Protein AF-A0A060CQN3-F1 (afdb_monomer)

InterPro domains:
  IPR001938 Thaumatin family [PF00314] (12-88)
  IPR001938 Thaumatin family [PIRSF002703] (12-90)
  IPR001938 Thaumatin family [PR00347] (24-35)
  IPR001938 Thaumatin family [PR00347] (73-89)
  IPR001938 Thaumatin family [PS51367] (18-89)
  IPR001938 Thaumatin family [PTHR31048] (12-89)
  IPR001938 Thaumatin family [SM00205] (4-97)
  IPR037176 Osmotin/thaumatin-like superfamily [G3DSA:2.60.110.10] (6-94)
  IPR037176 Osmotin/thaumatin-like superfamily [SSF49870] (13-85)

Sequence (97 aa):
YVFGSQTVILYQRSLDAADNWAGRFWSRTWCYEDQNNHCYTGDCGNKVECGGAGGTPPTTLIEITLKGADGLDFYDVSLVDGFNSMASVRFLKVFLN

Foldseek 3Di:
DPPDPPPPDPDDDDDDDPQFDWDKDWDFADFDVPQLRDTPWQDLDSHPDNPPGGGQPPTFIWTWGQLPVVRDIDIDTDRPRHDDDDDDDDDDPDPDD

Solvent-accessible surface area (backbone atoms only — not comparable to full-atom values): 6244 Å² total; per-residue (Å²): 140,80,84,75,80,77,74,82,76,89,79,85,84,86,84,91,75,63,80,68,39,68,53,73,48,67,65,67,43,76,66,35,72,93,58,56,38,30,30,79,30,21,32,35,75,49,39,91,73,41,88,87,48,64,58,40,70,40,24,29,33,39,40,41,30,32,48,42,77,96,62,37,72,46,72,50,80,42,56,89,47,31,72,71,63,93,83,84,87,78,86,77,84,74,79,80,127

Structure (mmCIF, N/CA/C/O backbone):
data_AF-A0A060CQN3-F1
#
_entry.id   AF-A0A060CQN3-F1
#
loop_
_atom_site.group_PDB
_atom_site.id
_atom_site.type_symbol
_atom_site.label_atom_id
_atom_site.label_alt_id
_atom_site.label_comp_id
_atom_site.label_asym_id
_atom_site.label_entity_id
_atom_site.label_seq_id
_atom_site.pdbx_PDB_ins_code
_atom_site.Cartn_x
_atom_site.Cartn_y
_atom_site.Cartn_z
_atom_site.occupancy
_atom_site.B_iso_or_equiv
_atom_site.auth_seq_id
_atom_site.auth_comp_id
_atom_site.auth_asym_id
_atom_site.auth_atom_id
_atom_site.pdbx_PDB_model_num
ATOM 1 N N . TYR A 1 1 ? 34.233 9.787 -9.378 1.00 37.69 1 TYR A N 1
ATOM 2 C CA . TYR A 1 1 ? 33.835 10.463 -8.131 1.00 37.69 1 TYR A CA 1
ATOM 3 C C . TYR A 1 1 ? 32.706 11.435 -8.412 1.00 37.69 1 TYR A C 1
ATOM 5 O O . TYR A 1 1 ? 32.977 12.546 -8.832 1.00 37.69 1 TYR A O 1
ATOM 13 N N . VAL A 1 2 ? 31.468 10.994 -8.190 1.00 31.80 2 VAL A N 1
ATOM 14 C CA . VAL A 1 2 ? 30.356 11.804 -7.671 1.00 31.8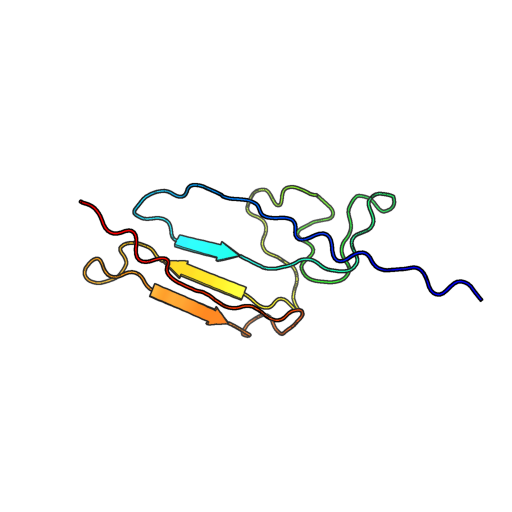0 2 VAL A CA 1
ATOM 15 C C . VAL A 1 2 ? 29.518 10.803 -6.875 1.00 31.80 2 VAL A C 1
ATOM 17 O O . VAL A 1 2 ? 28.757 10.037 -7.455 1.00 31.80 2 VAL A O 1
ATOM 20 N N . PHE A 1 3 ? 29.733 10.714 -5.562 1.00 43.91 3 PHE A N 1
ATOM 21 C CA . PHE A 1 3 ? 28.753 10.064 -4.694 1.00 43.91 3 PHE A CA 1
ATOM 22 C C . PHE A 1 3 ? 27.643 11.091 -4.509 1.00 43.91 3 PHE A C 1
ATOM 24 O O . PHE A 1 3 ? 27.788 12.040 -3.741 1.00 43.91 3 PHE A O 1
ATOM 31 N N . GLY A 1 4 ? 26.595 10.967 -5.324 1.00 44.28 4 GLY A N 1
ATOM 32 C CA . GLY A 1 4 ? 25.407 11.797 -5.214 1.00 44.28 4 GLY A CA 1
ATOM 33 C C . GLY A 1 4 ? 24.851 11.667 -3.804 1.00 44.28 4 GLY A C 1
ATOM 34 O O . GLY A 1 4 ? 24.458 10.584 -3.380 1.00 44.28 4 GLY A O 1
ATOM 35 N N . SER A 1 5 ? 24.865 12.777 -3.078 1.00 47.22 5 SER A N 1
ATOM 36 C CA . SER A 1 5 ? 24.122 12.970 -1.842 1.00 47.22 5 SER A CA 1
ATOM 37 C C . SER A 1 5 ? 22.650 12.648 -2.123 1.00 47.22 5 SER A C 1
ATOM 39 O O . SER A 1 5 ? 21.926 13.488 -2.657 1.00 47.22 5 SER A O 1
ATOM 41 N N . GLN A 1 6 ? 22.197 11.438 -1.788 1.00 50.72 6 GLN A N 1
ATOM 42 C CA . GLN A 1 6 ? 20.773 11.183 -1.602 1.00 50.72 6 GLN A CA 1
ATOM 43 C C . GLN A 1 6 ? 20.361 11.953 -0.352 1.00 50.72 6 GLN A C 1
ATOM 45 O O . GLN A 1 6 ? 20.471 11.473 0.774 1.00 50.72 6 GLN A O 1
ATOM 50 N N . THR A 1 7 ? 19.936 13.195 -0.546 1.00 46.72 7 THR A N 1
ATOM 51 C CA . THR A 1 7 ? 19.185 13.918 0.467 1.00 46.72 7 THR A CA 1
ATOM 52 C C . THR A 1 7 ? 17.912 13.113 0.709 1.00 46.72 7 THR A C 1
ATOM 54 O O . THR A 1 7 ? 17.062 13.019 -0.173 1.00 46.72 7 THR A O 1
ATOM 57 N N . VAL A 1 8 ? 17.798 12.480 1.877 1.00 54.66 8 VAL A N 1
ATOM 58 C CA . VAL A 1 8 ? 16.550 11.854 2.324 1.00 54.66 8 VAL A CA 1
ATOM 59 C C . VAL A 1 8 ? 15.554 12.986 2.548 1.00 54.66 8 VAL A C 1
ATOM 61 O O . VAL A 1 8 ? 15.534 13.616 3.603 1.00 54.66 8 VAL A O 1
ATOM 64 N N . ILE A 1 9 ? 14.766 13.309 1.527 1.00 60.62 9 ILE A N 1
ATOM 65 C CA . ILE A 1 9 ? 13.651 14.236 1.675 1.00 60.62 9 ILE A CA 1
ATOM 66 C C . ILE A 1 9 ? 12.553 13.453 2.394 1.00 60.62 9 ILE A C 1
ATOM 68 O O . ILE A 1 9 ? 11.930 12.565 1.814 1.00 60.62 9 ILE A O 1
ATOM 72 N N . LEU A 1 10 ? 12.338 13.751 3.676 1.00 70.19 10 LEU A N 1
ATOM 73 C CA . LEU A 1 10 ? 11.179 13.257 4.414 1.00 70.19 10 LEU A CA 1
ATOM 74 C C . LEU A 1 10 ? 9.938 13.953 3.855 1.00 70.19 10 LEU A C 1
ATOM 76 O O . LEU A 1 10 ? 9.619 15.084 4.216 1.00 70.19 10 LEU A O 1
ATOM 80 N N . TYR A 1 11 ? 9.266 13.286 2.928 1.00 78.81 11 TYR A N 1
ATOM 81 C CA . TYR A 1 11 ? 7.999 13.736 2.383 1.00 78.81 11 TYR A CA 1
ATOM 82 C C . TYR A 1 11 ? 6.859 13.034 3.113 1.00 78.81 11 TYR A C 1
ATOM 84 O O . TYR A 1 11 ? 6.828 11.806 3.173 1.00 78.81 11 TYR A O 1
ATOM 92 N N . GLN A 1 12 ? 5.929 13.808 3.671 1.00 86.75 12 GLN A N 1
ATOM 93 C CA . GLN A 1 12 ? 4.716 13.277 4.288 1.00 86.75 12 GLN A CA 1
ATOM 94 C C . GLN A 1 12 ? 3.489 13.702 3.491 1.00 86.75 12 GLN A C 1
ATOM 96 O O . GLN A 1 12 ? 3.423 14.815 2.962 1.00 86.75 12 GLN A O 1
ATOM 101 N N . ARG A 1 13 ? 2.496 12.819 3.447 1.00 88.25 13 ARG A N 1
ATOM 102 C CA . ARG A 1 13 ? 1.162 13.103 2.933 1.00 88.25 13 ARG A CA 1
ATOM 103 C C . ARG A 1 13 ? 0.141 12.547 3.911 1.00 88.25 13 ARG A C 1
ATOM 105 O O . ARG A 1 13 ? 0.343 11.468 4.458 1.00 88.25 13 ARG A O 1
ATOM 112 N N . SER A 1 14 ? -0.934 13.299 4.097 1.00 90.62 14 SER A N 1
ATOM 113 C CA . SER A 1 14 ? -2.101 12.883 4.868 1.00 90.62 14 SER A CA 1
ATOM 114 C C . SER A 1 14 ? -3.263 12.682 3.910 1.00 90.62 14 SER A C 1
ATOM 116 O O . SER A 1 14 ? -3.383 13.413 2.925 1.00 90.62 14 SER A O 1
ATOM 118 N N . LEU A 1 15 ? -4.086 11.683 4.198 1.00 91.19 15 LEU A N 1
ATOM 119 C CA . LEU A 1 15 ? -5.285 11.345 3.448 1.00 91.19 15 LEU A CA 1
ATOM 120 C C . LEU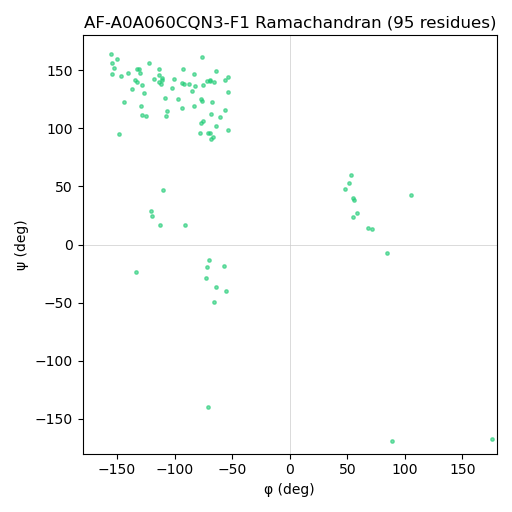 A 1 15 ? -6.413 11.145 4.455 1.00 91.19 15 LEU A C 1
ATOM 122 O O . LEU A 1 15 ? -6.189 10.543 5.505 1.00 91.19 15 LEU A O 1
ATOM 126 N N . ASP A 1 16 ? -7.603 11.622 4.111 1.00 94.12 16 ASP A N 1
ATOM 127 C CA . ASP A 1 16 ? -8.816 11.352 4.874 1.00 94.12 16 ASP A CA 1
ATOM 128 C C . ASP A 1 16 ? -9.527 10.137 4.273 1.00 94.12 16 ASP A C 1
ATOM 130 O O . ASP A 1 16 ? -9.610 9.983 3.051 1.00 94.12 16 ASP A O 1
ATOM 134 N N . ALA A 1 17 ? -10.047 9.272 5.136 1.00 93.69 17 ALA A N 1
ATOM 135 C CA . ALA A 1 17 ? -10.842 8.113 4.757 1.00 93.69 17 ALA A CA 1
ATOM 136 C C . ALA A 1 17 ? -12.213 8.192 5.431 1.00 93.69 17 ALA A C 1
ATOM 138 O O . ALA A 1 17 ? -12.376 8.845 6.460 1.00 93.69 17 ALA A O 1
ATOM 139 N N . ALA A 1 18 ? -13.207 7.523 4.849 1.00 96.50 18 ALA A N 1
ATOM 140 C CA . ALA A 1 18 ? -14.494 7.368 5.512 1.00 96.50 18 ALA A CA 1
ATOM 141 C C . ALA A 1 18 ? -14.340 6.540 6.800 1.00 96.50 18 ALA A C 1
ATOM 143 O O . ALA A 1 18 ? -13.528 5.621 6.869 1.00 96.50 18 ALA A O 1
ATOM 144 N N . ASP A 1 19 ? -15.186 6.816 7.788 1.00 92.88 19 ASP A N 1
ATOM 145 C CA . ASP A 1 19 ? -15.197 6.154 9.100 1.00 92.88 19 ASP A CA 1
ATOM 146 C C . ASP A 1 19 ? -15.364 4.622 9.066 1.00 92.88 19 ASP A C 1
ATOM 148 O O . ASP A 1 19 ? -15.110 3.957 10.064 1.00 92.88 19 ASP A O 1
ATOM 152 N N . ASN A 1 20 ? -15.850 4.069 7.957 1.00 94.69 20 ASN A N 1
ATOM 153 C CA . ASN A 1 20 ? -16.065 2.639 7.717 1.00 94.69 20 ASN A CA 1
ATOM 154 C C . ASN A 1 20 ? -15.241 2.129 6.522 1.00 94.69 20 ASN A C 1
ATOM 156 O O . ASN A 1 20 ? -15.643 1.194 5.826 1.00 94.69 20 ASN A O 1
ATOM 160 N N . TRP A 1 21 ? -14.144 2.816 6.207 1.00 97.19 21 TRP A N 1
ATOM 161 C CA . TRP A 1 21 ? -13.316 2.496 5.057 1.00 97.19 21 TRP A CA 1
ATOM 162 C C . TRP A 1 21 ? -12.525 1.207 5.274 1.00 97.19 21 TRP A C 1
ATOM 164 O O . TRP A 1 21 ? -11.970 0.962 6.346 1.00 97.19 21 TRP A O 1
ATOM 174 N N . ALA A 1 22 ? -12.430 0.416 4.210 1.00 97.25 22 ALA A N 1
ATOM 175 C CA . ALA A 1 22 ? -11.535 -0.721 4.124 1.00 97.25 22 ALA A CA 1
ATOM 176 C C . ALA A 1 22 ? -10.711 -0.613 2.844 1.00 97.25 22 ALA A C 1
ATOM 178 O O . ALA A 1 22 ? -11.232 -0.280 1.774 1.00 97.25 22 ALA A O 1
ATOM 179 N N . GLY A 1 23 ? -9.424 -0.906 2.950 1.00 96.88 23 GLY A N 1
ATOM 180 C CA . GLY A 1 23 ? -8.534 -0.876 1.809 1.00 96.88 23 GLY A CA 1
ATOM 181 C C . GLY A 1 23 ? -7.095 -1.154 2.189 1.00 96.88 23 GLY A C 1
ATOM 182 O O . GLY A 1 23 ? -6.786 -1.626 3.283 1.00 96.88 23 GLY A O 1
ATOM 183 N N . ARG A 1 24 ? -6.208 -0.876 1.238 1.00 97.31 24 ARG A N 1
ATOM 184 C CA . ARG A 1 24 ? -4.793 -1.196 1.359 1.00 97.31 24 ARG A CA 1
ATOM 185 C C . ARG A 1 24 ? -3.907 -0.099 0.802 1.00 97.31 24 ARG A C 1
ATOM 187 O O . ARG A 1 24 ? -4.254 0.544 -0.189 1.00 97.31 24 ARG A O 1
ATOM 194 N N . PHE A 1 25 ? -2.743 0.053 1.413 1.00 97.44 25 PHE A N 1
ATOM 195 C CA . PHE A 1 25 ? -1.650 0.884 0.931 1.00 97.44 25 PHE A CA 1
ATOM 196 C C . PHE A 1 25 ? -0.460 0.004 0.557 1.00 97.44 25 PHE A C 1
ATOM 198 O O . PHE A 1 25 ? -0.251 -1.057 1.140 1.00 97.44 25 PHE A O 1
ATOM 205 N N . TRP A 1 26 ? 0.337 0.462 -0.400 1.00 97.56 26 TRP A N 1
ATOM 206 C CA . TRP A 1 26 ? 1.612 -0.149 -0.766 1.00 97.56 26 TRP A CA 1
ATOM 207 C C . TRP A 1 26 ? 2.557 0.931 -1.293 1.00 97.56 26 TRP A C 1
ATOM 209 O O . TRP A 1 26 ? 2.123 2.014 -1.698 1.00 97.56 26 TRP A O 1
ATOM 219 N N . SER A 1 27 ? 3.858 0.653 -1.282 1.00 95.94 27 SER A N 1
ATOM 220 C CA . SER A 1 27 ? 4.855 1.519 -1.909 1.00 95.94 27 SER A CA 1
ATOM 221 C C . SER A 1 27 ? 5.129 1.082 -3.345 1.00 95.94 27 SER A C 1
ATOM 223 O O . SER A 1 27 ? 5.059 -0.100 -3.690 1.00 95.94 27 SER A O 1
ATOM 225 N N . ARG A 1 28 ? 5.503 2.057 -4.174 1.00 95.94 28 ARG A N 1
ATOM 226 C CA . ARG A 1 28 ? 6.081 1.830 -5.499 1.00 95.94 28 ARG A CA 1
ATOM 227 C C . ARG A 1 28 ? 7.538 2.246 -5.472 1.00 95.94 28 ARG A C 1
ATOM 229 O O . ARG A 1 28 ? 7.871 3.253 -4.846 1.00 95.94 28 ARG A O 1
ATOM 236 N N . THR A 1 29 ? 8.400 1.495 -6.143 1.00 94.12 29 THR A N 1
ATOM 237 C CA . THR A 1 29 ? 9.839 1.789 -6.177 1.00 94.12 29 THR A CA 1
ATOM 238 C C . THR A 1 29 ? 10.372 1.778 -7.600 1.00 94.12 29 THR A C 1
ATOM 240 O O . THR A 1 29 ? 9.851 1.075 -8.467 1.00 94.12 29 THR A O 1
ATOM 243 N N . TRP A 1 30 ? 11.427 2.574 -7.815 1.00 93.81 30 TRP A N 1
ATOM 244 C CA . TRP A 1 30 ? 12.069 2.766 -9.119 1.0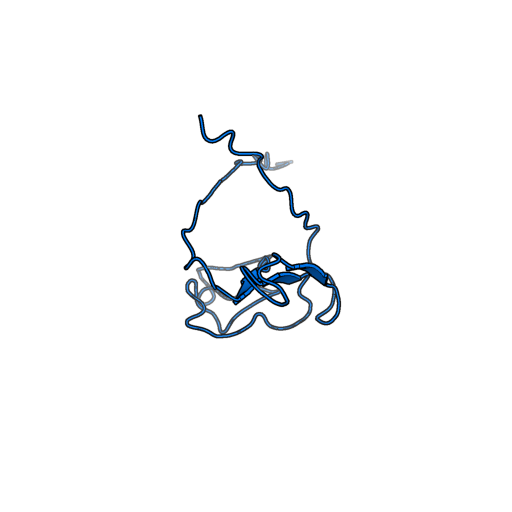0 93.81 30 TRP A CA 1
ATOM 245 C C . TRP A 1 30 ? 11.050 3.176 -10.189 1.00 93.81 30 TRP A C 1
ATOM 247 O O . TRP A 1 30 ? 10.821 2.456 -11.156 1.00 93.81 30 TRP A O 1
ATOM 257 N N . CYS A 1 31 ? 10.387 4.309 -9.943 1.00 93.31 31 CYS A N 1
ATOM 258 C CA . CYS A 1 31 ? 9.403 4.885 -10.850 1.00 93.31 31 CYS A CA 1
ATOM 259 C C . CYS A 1 31 ? 10.059 5.884 -11.806 1.00 93.31 31 CYS A C 1
ATOM 261 O O . CYS A 1 31 ? 10.877 6.700 -11.377 1.00 93.31 31 CYS A O 1
ATOM 263 N N . TYR A 1 32 ? 9.664 5.838 -13.075 1.00 91.38 32 TYR A N 1
ATOM 264 C CA . TYR A 1 32 ? 10.252 6.617 -14.161 1.00 91.38 32 TYR A CA 1
ATOM 265 C C . TYR A 1 32 ? 9.164 7.430 -14.872 1.00 91.38 32 TYR A C 1
ATOM 267 O O . TYR A 1 32 ? 8.296 6.872 -15.546 1.00 91.38 32 TYR A O 1
ATOM 275 N N . GLU A 1 33 ? 9.188 8.757 -14.716 1.00 83.06 33 GLU A N 1
ATOM 276 C CA . GLU A 1 33 ? 8.207 9.660 -15.346 1.00 83.06 33 GLU A CA 1
ATOM 277 C C . GLU A 1 33 ? 8.304 9.632 -16.880 1.00 83.06 33 GLU A C 1
ATOM 279 O O . GLU A 1 33 ? 7.287 9.634 -17.573 1.00 83.06 33 GLU A O 1
ATOM 284 N N . ASP A 1 34 ? 9.523 9.518 -17.411 1.00 85.19 34 ASP A N 1
ATOM 285 C CA . ASP A 1 34 ? 9.823 9.423 -18.843 1.00 85.19 34 ASP A CA 1
ATOM 286 C C . ASP A 1 34 ? 9.381 8.092 -19.477 1.00 85.19 34 ASP A C 1
ATOM 288 O O . ASP A 1 34 ? 9.288 7.990 -20.699 1.00 85.19 34 ASP A O 1
ATOM 292 N N . GLN A 1 35 ? 9.044 7.089 -18.661 1.00 82.81 35 GLN A N 1
ATOM 293 C CA . GLN A 1 35 ? 8.538 5.786 -19.099 1.00 82.81 35 GLN A CA 1
ATOM 294 C C . GLN A 1 35 ? 7.058 5.613 -18.752 1.00 82.81 35 GLN A C 1
ATOM 296 O O . GLN A 1 35 ? 6.645 4.589 -18.212 1.00 82.81 35 GLN A O 1
ATOM 301 N N . ASN A 1 36 ? 6.242 6.629 -19.045 1.00 87.56 36 ASN A N 1
ATOM 302 C CA . ASN A 1 36 ? 4.809 6.639 -18.740 1.00 87.56 36 ASN A CA 1
ATOM 303 C C . ASN A 1 36 ? 4.514 6.395 -17.249 1.00 87.56 36 ASN A C 1
ATOM 305 O O . ASN A 1 36 ? 3.550 5.717 -16.922 1.00 87.56 36 ASN A O 1
ATOM 309 N N . ASN A 1 37 ? 5.320 6.927 -16.327 1.00 91.88 37 ASN A N 1
ATOM 310 C CA . ASN A 1 37 ? 5.152 6.711 -14.881 1.00 91.88 37 ASN A CA 1
ATOM 311 C C . ASN A 1 37 ? 5.206 5.232 -14.450 1.00 91.88 37 ASN A C 1
ATOM 313 O O . ASN A 1 37 ? 4.589 4.864 -13.447 1.00 91.88 37 ASN A O 1
ATOM 317 N N . HIS A 1 38 ? 5.908 4.385 -15.205 1.00 95.06 38 HIS A N 1
ATOM 318 C CA . HIS A 1 38 ? 6.115 2.985 -14.851 1.00 95.06 38 HIS A CA 1
ATOM 319 C C . HIS A 1 38 ? 6.961 2.855 -13.582 1.00 95.06 38 HIS A C 1
ATOM 321 O O . HIS A 1 38 ? 7.961 3.560 -13.433 1.00 95.06 38 HIS A O 1
ATOM 327 N N . CYS A 1 39 ? 6.600 1.918 -12.706 1.00 96.19 39 CYS A N 1
ATOM 328 C CA . CYS A 1 39 ? 7.395 1.528 -11.543 1.00 96.19 39 CYS A CA 1
ATOM 329 C C . CYS A 1 39 ? 7.823 0.057 -11.621 1.00 96.19 39 CYS A C 1
ATOM 331 O O . CYS A 1 39 ? 7.046 -0.808 -12.007 1.00 96.19 39 CYS A O 1
ATOM 333 N N . TYR A 1 40 ? 9.040 -0.266 -11.184 1.00 95.75 40 TYR A N 1
ATOM 334 C CA . TYR A 1 40 ? 9.527 -1.649 -11.260 1.00 95.75 40 TYR A CA 1
ATOM 335 C C . TYR A 1 40 ? 8.861 -2.587 -10.237 1.00 95.75 40 TYR A C 1
ATOM 337 O O . TYR A 1 40 ? 8.708 -3.778 -10.494 1.00 95.75 40 T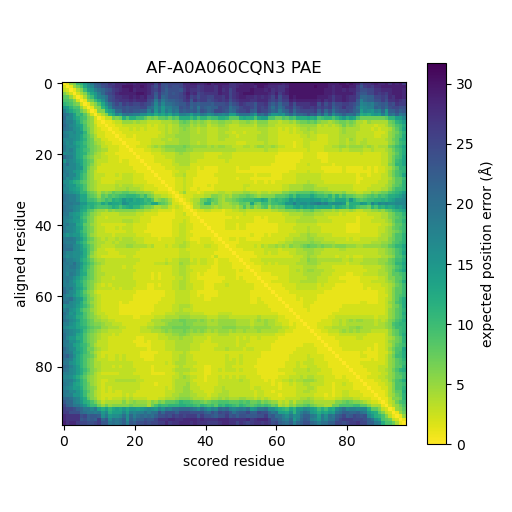YR A O 1
ATOM 345 N N . THR A 1 41 ? 8.433 -2.068 -9.079 1.00 97.31 41 THR A N 1
ATOM 346 C CA . THR A 1 41 ? 7.582 -2.822 -8.137 1.00 97.31 41 THR A CA 1
ATOM 347 C C . THR A 1 41 ? 6.366 -2.012 -7.719 1.00 97.31 41 THR A C 1
ATOM 349 O O . THR A 1 41 ? 6.430 -0.781 -7.628 1.00 97.31 41 THR A O 1
ATOM 352 N N . GLY A 1 42 ? 5.255 -2.707 -7.467 1.00 96.94 42 GLY A N 1
ATOM 353 C CA . GLY A 1 42 ? 3.999 -2.097 -7.038 1.00 96.94 42 GLY A CA 1
ATOM 354 C C . GLY A 1 42 ? 3.303 -1.238 -8.087 1.00 96.94 42 GLY A C 1
ATOM 355 O O . GLY A 1 42 ? 2.390 -0.486 -7.739 1.00 96.94 42 GLY A O 1
ATOM 356 N N . ASP A 1 43 ? 3.701 -1.332 -9.357 1.00 97.62 43 ASP A N 1
ATOM 357 C CA . ASP A 1 43 ? 3.042 -0.603 -10.438 1.00 97.62 43 ASP A CA 1
ATOM 358 C C . ASP A 1 43 ? 1.546 -0.917 -10.498 1.00 97.62 43 ASP A C 1
ATOM 360 O O . ASP A 1 43 ? 1.129 -2.057 -10.291 1.00 97.62 43 ASP A O 1
ATOM 364 N N . CYS A 1 44 ? 0.742 0.102 -10.785 1.00 97.12 44 CYS A N 1
ATOM 365 C CA . CYS A 1 44 ? -0.714 -0.002 -10.842 1.00 97.12 44 CYS A CA 1
ATOM 366 C C . CYS A 1 44 ? -1.272 0.377 -12.223 1.00 97.12 44 CYS A C 1
ATOM 368 O O . CYS A 1 44 ? -2.400 0.861 -12.337 1.00 97.12 44 CYS A O 1
ATOM 370 N N . GLY A 1 45 ? -0.475 0.166 -13.274 1.00 95.69 45 GLY A N 1
ATOM 371 C CA . GLY A 1 45 ? -0.831 0.398 -14.668 1.00 95.69 45 GLY A CA 1
ATOM 372 C C . GLY A 1 45 ? -0.195 1.650 -15.268 1.00 95.69 45 GLY A C 1
ATOM 373 O O . GLY A 1 45 ? -0.900 2.379 -15.963 1.00 95.69 45 GLY A O 1
ATOM 374 N N . ASN A 1 46 ? 1.093 1.904 -15.000 1.00 95.38 46 ASN A N 1
ATOM 375 C CA . ASN A 1 46 ? 1.876 3.003 -15.584 1.00 95.38 46 ASN A CA 1
ATOM 376 C C . ASN A 1 46 ? 1.177 4.370 -15.440 1.00 95.38 46 ASN A C 1
ATOM 378 O O . ASN A 1 46 ? 0.891 5.078 -16.408 1.00 95.38 46 ASN A O 1
ATOM 382 N N . LYS A 1 47 ? 0.794 4.707 -14.207 1.00 92.38 47 LYS A N 1
ATOM 383 C CA . LYS A 1 47 ? 0.066 5.940 -13.880 1.00 92.38 47 LYS A CA 1
ATOM 384 C C . LYS A 1 47 ? 0.314 6.350 -12.440 1.00 92.38 47 LYS A C 1
ATOM 386 O O . LYS A 1 47 ? 0.45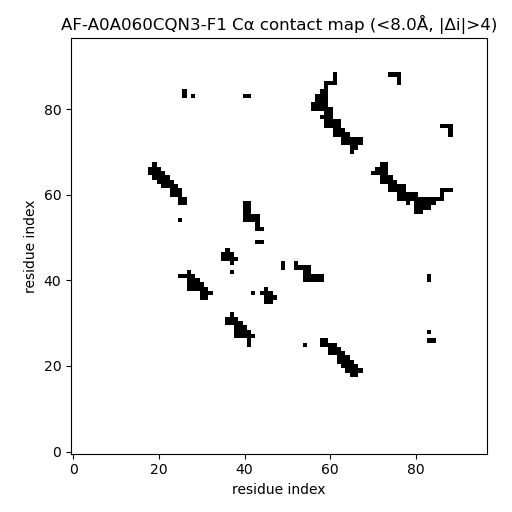3 5.502 -11.563 1.00 92.38 47 LYS A O 1
ATOM 391 N N . VAL A 1 48 ? 0.330 7.656 -12.181 1.00 91.62 48 VAL A N 1
ATOM 392 C CA . VAL A 1 48 ? 0.533 8.186 -10.823 1.00 91.62 48 VAL A CA 1
ATOM 393 C C . VAL A 1 48 ? -0.643 7.814 -9.920 1.00 91.62 48 VAL A C 1
ATOM 395 O O . VAL A 1 48 ? -0.411 7.240 -8.858 1.00 91.62 48 VAL A O 1
ATOM 398 N N . GLU A 1 49 ? -1.873 8.059 -10.380 1.00 93.75 49 GLU A N 1
ATOM 399 C CA . GLU A 1 49 ? -3.114 7.737 -9.668 1.00 93.75 49 GLU A CA 1
ATOM 400 C C . GLU A 1 49 ? -3.661 6.370 -10.090 1.00 93.75 49 GLU A C 1
ATOM 402 O O . GLU A 1 49 ? -4.036 6.158 -11.246 1.00 93.75 49 GLU A O 1
ATOM 407 N N . CYS A 1 50 ? -3.747 5.426 -9.151 1.00 95.06 50 CYS A N 1
ATOM 408 C CA . CYS A 1 50 ? -4.059 4.033 -9.478 1.00 95.06 50 CYS A CA 1
ATOM 409 C C . CYS A 1 50 ? -5.520 3.797 -9.899 1.00 95.06 50 CYS A C 1
ATOM 411 O O . CYS A 1 50 ? -5.814 2.801 -10.564 1.00 95.06 50 CYS A O 1
ATOM 413 N N . GLY A 1 51 ? -6.446 4.706 -9.576 1.00 94.31 51 GLY A N 1
ATOM 414 C CA . GLY A 1 51 ? -7.843 4.632 -10.027 1.00 94.31 51 GLY A CA 1
ATOM 415 C C . GLY A 1 51 ? -8.535 3.311 -9.668 1.00 94.31 51 GLY A C 1
ATOM 416 O O . GLY A 1 51 ? -9.225 2.738 -10.505 1.00 94.31 51 GLY A O 1
ATOM 417 N N . GLY A 1 52 ? -8.278 2.790 -8.465 1.00 94.44 52 GLY A N 1
ATOM 418 C CA . GLY A 1 52 ? -8.821 1.515 -7.982 1.00 94.44 52 GLY A CA 1
ATOM 419 C C . GLY A 1 52 ? -8.039 0.264 -8.401 1.00 94.44 52 GLY A C 1
ATOM 420 O O . GLY A 1 52 ? -8.334 -0.817 -7.900 1.00 94.44 52 GLY A O 1
ATOM 421 N N . ALA A 1 53 ? -7.030 0.381 -9.271 1.00 96.75 53 ALA A N 1
ATOM 422 C CA . ALA A 1 53 ? -6.134 -0.734 -9.572 1.00 96.75 53 ALA A CA 1
ATOM 423 C C . ALA A 1 53 ? -5.239 -1.063 -8.365 1.00 96.75 53 ALA A C 1
ATOM 425 O O . ALA A 1 53 ? -4.750 -0.162 -7.683 1.00 96.75 53 ALA A O 1
ATOM 426 N N . GLY A 1 54 ? -5.009 -2.356 -8.126 1.00 95.69 54 GLY A N 1
ATOM 427 C CA . GLY A 1 54 ? -4.016 -2.825 -7.161 1.00 95.69 54 GLY A CA 1
ATOM 428 C C . GLY A 1 54 ? -2.588 -2.707 -7.691 1.00 95.69 54 GLY A C 1
ATOM 429 O O . GLY A 1 54 ? -2.376 -2.613 -8.901 1.00 95.69 54 GLY A O 1
ATOM 430 N N . GLY A 1 55 ? -1.616 -2.735 -6.780 1.00 97.00 55 GLY A N 1
ATOM 431 C CA . GLY A 1 55 ? -0.209 -2.868 -7.139 1.00 97.00 55 GLY A CA 1
ATOM 432 C C . GLY A 1 55 ? 0.099 -4.261 -7.684 1.00 97.00 55 GLY A C 1
ATOM 433 O O . GLY A 1 55 ? -0.435 -5.257 -7.202 1.00 97.00 55 GLY A O 1
ATOM 434 N N . THR A 1 56 ? 0.961 -4.325 -8.692 1.00 97.88 56 THR A N 1
ATOM 435 C CA . THR A 1 56 ? 1.463 -5.579 -9.257 1.00 97.88 56 THR A CA 1
ATOM 436 C C . THR A 1 56 ? 2.513 -6.175 -8.309 1.00 97.88 56 THR A C 1
ATOM 438 O O . THR A 1 56 ? 3.498 -5.483 -8.023 1.00 97.88 56 THR A O 1
ATOM 441 N N . PRO A 1 57 ? 2.345 -7.427 -7.832 1.00 97.69 57 PRO A N 1
ATOM 442 C CA . PRO A 1 57 ? 3.325 -8.101 -6.981 1.00 97.69 57 PRO A CA 1
ATOM 443 C C . PRO A 1 57 ? 4.745 -8.125 -7.592 1.00 97.69 57 PRO A C 1
ATOM 445 O O . PRO A 1 57 ? 4.875 -8.297 -8.806 1.00 97.69 57 PRO A O 1
ATOM 448 N N . PRO A 1 58 ? 5.817 -8.006 -6.781 1.00 97.69 58 PRO A N 1
ATOM 449 C CA . PRO A 1 58 ? 5.794 -8.041 -5.323 1.00 97.69 58 PRO A CA 1
ATOM 450 C C . PRO A 1 58 ? 5.421 -6.697 -4.672 1.00 97.69 58 PRO A C 1
ATOM 452 O O . PRO A 1 58 ? 5.961 -5.653 -5.041 1.00 97.69 58 PRO A O 1
ATOM 455 N N . THR A 1 59 ? 4.561 -6.734 -3.652 1.00 97.88 59 THR A N 1
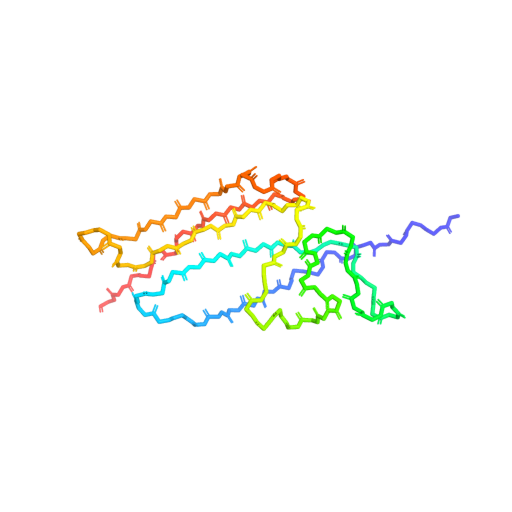ATOM 456 C CA . THR A 1 59 ? 4.158 -5.570 -2.850 1.00 97.88 59 THR A CA 1
ATOM 457 C C . THR A 1 59 ? 3.954 -5.929 -1.387 1.00 97.88 59 THR A C 1
ATOM 459 O O . THR A 1 59 ? 3.074 -6.724 -1.065 1.00 97.88 59 THR A O 1
ATOM 462 N N . THR A 1 60 ? 4.689 -5.257 -0.498 1.00 98.56 60 THR A N 1
ATOM 463 C CA . THR A 1 60 ? 4.332 -5.213 0.923 1.00 98.56 60 THR A CA 1
ATOM 464 C C . THR A 1 60 ? 3.036 -4.413 1.065 1.00 98.56 60 THR A C 1
ATOM 466 O O . THR A 1 60 ? 2.988 -3.247 0.657 1.00 98.56 60 THR A O 1
ATOM 469 N N . LEU A 1 61 ? 1.999 -5.013 1.644 1.00 98.44 61 LEU A N 1
ATOM 470 C CA . LEU A 1 61 ? 0.704 -4.369 1.848 1.00 98.44 61 LEU A CA 1
ATOM 471 C C . LEU A 1 61 ? 0.563 -3.877 3.289 1.00 98.44 61 LEU A C 1
ATOM 473 O O . LEU A 1 61 ? 0.984 -4.542 4.232 1.00 98.44 61 LEU A O 1
ATOM 477 N N . ILE A 1 62 ? -0.059 -2.714 3.450 1.00 98.19 62 ILE A N 1
ATOM 478 C CA . ILE A 1 62 ? -0.659 -2.274 4.709 1.00 98.19 62 ILE A CA 1
ATOM 479 C C . ILE A 1 62 ? -2.163 -2.366 4.512 1.00 98.19 62 ILE A C 1
ATOM 481 O O . ILE A 1 62 ? -2.716 -1.584 3.737 1.00 98.19 62 ILE A O 1
ATOM 485 N N . GLU A 1 63 ? -2.810 -3.300 5.189 1.00 98.00 63 GLU A N 1
ATOM 486 C CA . GLU A 1 63 ? -4.250 -3.525 5.077 1.00 98.00 63 GLU A CA 1
ATOM 487 C C . GLU A 1 63 ? -4.939 -2.909 6.295 1.00 98.00 63 GLU A C 1
ATOM 489 O O . GLU A 1 63 ? -4.443 -3.013 7.416 1.00 98.00 63 GLU A O 1
ATOM 494 N N . ILE A 1 64 ? -6.037 -2.183 6.070 1.00 97.06 64 ILE A N 1
ATOM 495 C CA . ILE A 1 64 ? -6.794 -1.497 7.122 1.00 97.06 64 ILE A CA 1
ATOM 496 C C . ILE A 1 64 ? -8.282 -1.710 6.870 1.00 97.06 64 ILE A C 1
ATOM 498 O O . ILE A 1 64 ? -8.770 -1.529 5.756 1.00 97.06 64 ILE A O 1
ATOM 502 N N . THR A 1 65 ? -9.011 -2.051 7.927 1.00 97.56 65 THR A N 1
ATOM 503 C CA . THR A 1 65 ? -10.473 -2.081 7.973 1.00 97.56 65 THR A CA 1
ATOM 504 C C . THR A 1 65 ? -10.931 -1.287 9.188 1.00 97.56 65 THR A C 1
ATOM 506 O O . THR A 1 65 ? -10.711 -1.717 10.318 1.00 97.56 65 THR A O 1
ATOM 509 N N . LEU A 1 66 ? -11.559 -0.134 8.962 1.00 96.06 66 LEU A N 1
ATOM 510 C CA . LEU A 1 66 ? -12.115 0.710 10.019 1.00 96.06 66 LEU A CA 1
ATOM 511 C C . LEU A 1 66 ? -13.544 0.283 10.354 1.00 96.06 66 LEU A C 1
ATOM 513 O O . LEU A 1 66 ? -14.331 -0.001 9.447 1.00 96.06 66 LEU A O 1
ATOM 517 N N . LYS A 1 67 ? -13.886 0.257 11.648 1.00 95.69 67 LYS A N 1
ATOM 518 C CA . LYS A 1 67 ? -15.197 -0.189 12.160 1.00 95.69 67 LYS A CA 1
ATOM 519 C C . LYS A 1 67 ? -15.645 -1.531 11.560 1.00 95.69 67 LYS A C 1
ATOM 521 O O . LYS A 1 67 ? -16.776 -1.669 11.093 1.00 95.69 67 LYS A O 1
ATOM 526 N N . GLY A 1 68 ? -14.739 -2.507 11.557 1.00 94.75 68 GLY A N 1
ATOM 527 C CA . GLY A 1 68 ? -14.988 -3.874 11.113 1.00 94.75 68 GLY A CA 1
ATOM 528 C C . GLY A 1 68 ? -15.881 -4.657 12.081 1.00 94.75 68 GLY A C 1
ATOM 529 O O . GLY A 1 68 ? -16.860 -4.143 12.626 1.00 94.75 68 GLY A O 1
ATOM 530 N N . ALA A 1 69 ? -15.555 -5.934 12.298 1.00 95.56 69 ALA A N 1
ATOM 531 C CA . ALA A 1 69 ? -16.279 -6.775 13.250 1.00 95.56 69 ALA A CA 1
ATOM 532 C C . ALA A 1 69 ? -16.345 -6.114 14.640 1.00 95.56 69 ALA A C 1
ATOM 534 O O . ALA A 1 69 ? -15.343 -5.613 15.148 1.00 95.56 69 ALA A O 1
ATOM 535 N N . ASP A 1 70 ? -17.547 -6.081 15.219 1.00 96.25 70 ASP A N 1
ATOM 536 C CA . ASP A 1 70 ? -17.844 -5.454 16.514 1.00 96.25 70 ASP A CA 1
ATOM 537 C C . ASP A 1 70 ? -17.438 -3.969 16.625 1.00 96.25 70 ASP A C 1
ATOM 539 O O . ASP A 1 70 ? -17.230 -3.447 17.719 1.00 96.25 70 ASP A O 1
ATOM 543 N N . GLY A 1 71 ? -17.336 -3.265 15.490 1.00 94.62 71 GLY A N 1
ATOM 544 C CA . GLY A 1 71 ? -16.916 -1.864 15.446 1.00 94.62 71 GLY A CA 1
ATOM 545 C C . GLY A 1 71 ? -15.428 -1.652 15.740 1.00 94.62 71 GLY A C 1
ATOM 546 O O . GLY A 1 71 ? -15.023 -0.514 15.971 1.00 94.62 71 GLY A O 1
ATOM 547 N N . LEU A 1 72 ? -14.625 -2.721 15.734 1.00 94.44 72 LEU A N 1
ATOM 548 C CA . LEU A 1 72 ? -13.181 -2.665 15.937 1.00 94.44 72 LEU A CA 1
ATOM 549 C C . LEU A 1 72 ? -12.445 -2.335 14.638 1.00 94.44 72 LEU A C 1
ATOM 551 O O . LEU A 1 72 ? -12.835 -2.773 13.556 1.00 94.44 72 LEU A O 1
ATOM 555 N N . ASP A 1 73 ? -11.335 -1.616 14.766 1.00 94.88 73 ASP A N 1
ATOM 556 C CA . ASP A 1 73 ? -10.410 -1.401 13.659 1.00 94.88 73 ASP A CA 1
ATOM 557 C C . ASP A 1 73 ? -9.439 -2.584 13.557 1.00 94.88 73 ASP A C 1
ATOM 559 O O . ASP A 1 73 ? -8.825 -2.992 14.547 1.00 94.88 73 ASP A O 1
ATOM 563 N N . PHE A 1 74 ? -9.273 -3.111 12.348 1.00 95.88 74 PHE A N 1
ATOM 564 C CA . PHE A 1 74 ? -8.319 -4.169 12.027 1.00 95.88 74 PHE A CA 1
ATOM 565 C C . PHE A 1 74 ? -7.249 -3.619 11.098 1.00 95.88 74 PHE A C 1
ATOM 567 O O . PHE A 1 74 ? -7.539 -2.840 10.189 1.00 95.88 74 PHE A O 1
ATOM 574 N N . TYR A 1 75 ? -6.007 -4.024 11.329 1.00 96.31 75 TYR A N 1
ATOM 575 C CA . TYR A 1 75 ? -4.886 -3.635 10.494 1.00 96.31 75 TYR A CA 1
ATOM 576 C C . TYR A 1 75 ? -3.791 -4.690 10.536 1.00 96.31 75 TYR A C 1
ATOM 578 O O . TYR A 1 75 ? -3.587 -5.349 11.560 1.00 96.31 75 TYR A O 1
ATOM 586 N N . ASP A 1 76 ? -3.031 -4.784 9.455 1.00 97.12 76 ASP A N 1
ATOM 587 C CA . ASP A 1 76 ? -1.869 -5.655 9.378 1.00 97.12 76 ASP A CA 1
ATOM 588 C C . ASP A 1 76 ? -0.858 -5.168 8.330 1.00 97.12 76 ASP A C 1
ATOM 590 O O . ASP A 1 76 ? -1.127 -4.288 7.507 1.00 97.12 76 ASP A O 1
ATOM 594 N N . VAL A 1 77 ? 0.356 -5.712 8.432 1.00 98.06 77 VAL A N 1
ATOM 595 C CA . VAL A 1 77 ? 1.359 -5.644 7.370 1.00 98.06 77 VAL A CA 1
ATOM 596 C C . VAL A 1 77 ? 1.424 -7.030 6.751 1.00 98.06 77 VAL A C 1
ATOM 598 O O . VAL A 1 77 ? 1.835 -7.987 7.413 1.00 98.06 77 VAL A O 1
ATOM 601 N N . SER A 1 78 ? 1.037 -7.125 5.487 1.00 97.69 78 SER A N 1
ATOM 602 C CA . SER A 1 78 ? 0.861 -8.386 4.778 1.00 97.69 78 SER A CA 1
ATOM 603 C C . SER A 1 78 ? 1.906 -8.553 3.681 1.00 97.69 78 SER A C 1
ATOM 605 O O . SER A 1 78 ? 2.248 -7.621 2.951 1.00 97.69 78 SER A O 1
ATOM 607 N N . LEU A 1 79 ? 2.426 -9.778 3.585 1.00 98.12 79 LEU A N 1
ATOM 608 C CA . LEU A 1 79 ? 3.364 -10.219 2.548 1.00 98.12 79 LEU A CA 1
ATOM 609 C C . LEU A 1 79 ? 2.726 -11.255 1.613 1.00 98.12 79 LEU A C 1
ATOM 611 O O . LEU A 1 79 ? 3.446 -11.967 0.914 1.00 98.12 79 LEU A O 1
ATOM 615 N N . VAL A 1 80 ? 1.390 -11.363 1.607 1.00 98.25 80 VAL A N 1
ATOM 616 C CA . VAL A 1 80 ? 0.659 -12.248 0.681 1.00 98.25 80 VAL A CA 1
ATOM 617 C C . VAL A 1 80 ? 1.027 -11.939 -0.772 1.00 98.25 80 VAL A C 1
ATOM 619 O O . VAL A 1 80 ? 1.281 -12.864 -1.540 1.00 98.25 80 VAL A O 1
ATOM 622 N N . ASP A 1 81 ? 1.163 -10.653 -1.106 1.00 97.94 81 ASP A N 1
ATOM 623 C CA . ASP A 1 81 ? 1.572 -10.180 -2.432 1.00 97.94 81 ASP A CA 1
ATOM 624 C C . ASP A 1 81 ? 3.104 -10.003 -2.542 1.00 97.94 81 ASP A C 1
ATOM 626 O O . ASP A 1 81 ? 3.590 -9.355 -3.461 1.00 97.94 81 ASP A O 1
ATOM 630 N N . GLY A 1 82 ? 3.905 -10.582 -1.640 1.00 98.25 82 GLY A N 1
ATOM 631 C CA . GLY A 1 82 ? 5.371 -10.492 -1.640 1.00 98.25 82 GLY A CA 1
ATOM 632 C C . GLY A 1 82 ? 5.938 -9.296 -0.864 1.00 98.25 82 GLY A C 1
ATOM 633 O O . GLY A 1 82 ? 5.240 -8.627 -0.112 1.00 98.25 82 GLY A O 1
ATOM 634 N N . PHE A 1 83 ? 7.244 -9.043 -1.011 1.00 98.00 83 PHE A N 1
ATOM 635 C CA . PHE A 1 83 ? 7.960 -7.982 -0.291 1.00 98.00 83 PHE A CA 1
ATOM 636 C C . PHE A 1 83 ? 8.709 -7.065 -1.260 1.00 98.00 83 PHE A C 1
ATOM 638 O O . PHE A 1 83 ? 9.484 -7.541 -2.090 1.00 98.00 83 PHE A O 1
ATOM 645 N N . ASN A 1 84 ? 8.533 -5.751 -1.111 1.00 96.94 84 ASN A N 1
ATOM 646 C CA . ASN A 1 84 ? 9.300 -4.743 -1.856 1.00 96.94 84 ASN A CA 1
ATOM 647 C C . ASN A 1 84 ? 9.844 -3.601 -0.980 1.00 96.94 84 ASN A C 1
ATOM 649 O O . ASN A 1 84 ? 10.809 -2.937 -1.356 1.00 96.94 84 ASN A O 1
ATOM 653 N N . SER A 1 8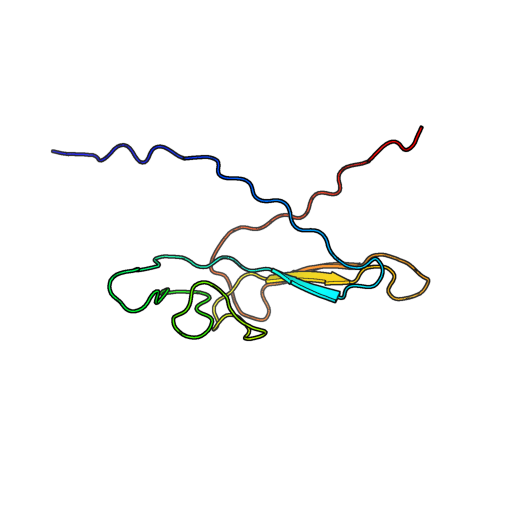5 ? 9.239 -3.330 0.176 1.00 95.75 85 SER A N 1
ATOM 654 C CA . SER A 1 85 ? 9.649 -2.258 1.090 1.00 95.75 85 SER A CA 1
ATOM 655 C C . SER A 1 85 ? 9.243 -2.565 2.529 1.00 95.75 85 SER A C 1
ATOM 657 O O . SER A 1 85 ? 8.291 -3.303 2.775 1.00 95.75 85 SER A O 1
ATOM 659 N N . MET A 1 86 ? 9.949 -1.973 3.493 1.00 96.00 86 MET A N 1
ATOM 660 C CA . MET A 1 86 ? 9.559 -2.043 4.903 1.00 96.00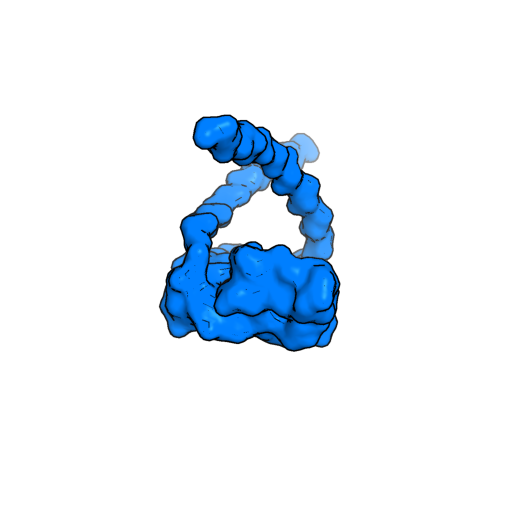 86 MET A CA 1
ATOM 661 C C . MET A 1 86 ? 8.371 -1.119 5.175 1.00 96.00 86 MET A C 1
ATOM 663 O O . MET A 1 86 ? 8.360 0.030 4.733 1.00 96.00 86 MET A O 1
ATOM 667 N N . ALA A 1 87 ? 7.406 -1.614 5.943 1.00 94.62 87 ALA A N 1
ATOM 668 C CA . ALA A 1 87 ? 6.212 -0.888 6.343 1.00 94.62 87 ALA A CA 1
ATOM 669 C C . ALA A 1 87 ? 5.970 -1.049 7.847 1.00 94.62 87 ALA A C 1
ATOM 671 O O . ALA A 1 87 ? 6.329 -2.064 8.445 1.00 94.62 87 ALA A O 1
ATOM 672 N N . SER A 1 88 ? 5.351 -0.042 8.460 1.00 94.56 88 SER A N 1
ATOM 673 C CA . SER A 1 88 ? 4.882 -0.116 9.842 1.00 94.56 88 SER A CA 1
ATOM 674 C C . SER A 1 88 ? 3.615 0.710 10.000 1.00 94.56 88 SER A C 1
ATOM 676 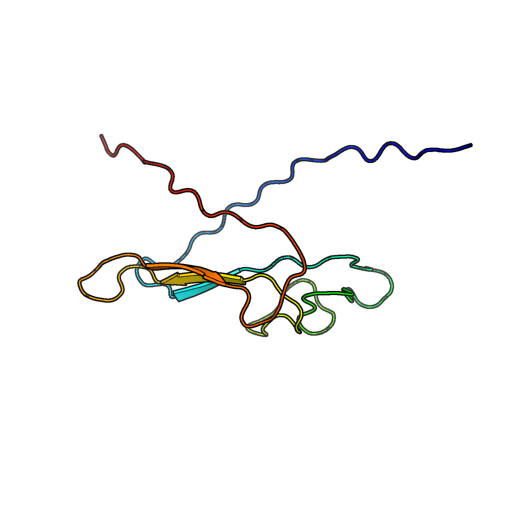O O . SER A 1 88 ? 3.488 1.768 9.383 1.00 94.56 88 SER A O 1
ATOM 678 N N . VAL A 1 89 ? 2.703 0.235 10.843 1.00 94.12 89 VAL A N 1
ATOM 679 C CA . VAL A 1 89 ? 1.473 0.943 11.198 1.00 94.12 89 VAL A CA 1
ATOM 680 C C . VAL A 1 89 ? 1.608 1.431 12.631 1.00 94.12 89 VAL A C 1
ATOM 682 O O . VAL A 1 89 ? 1.897 0.649 13.538 1.00 94.12 89 VAL A O 1
ATOM 685 N N . ARG A 1 90 ? 1.410 2.734 12.844 1.00 91.56 90 ARG A N 1
ATOM 686 C CA . ARG A 1 90 ? 1.426 3.342 14.174 1.00 91.56 90 ARG A CA 1
ATOM 687 C C . ARG A 1 90 ? 0.178 4.181 14.374 1.00 91.56 90 ARG A C 1
ATOM 689 O O . ARG A 1 90 ? -0.009 5.190 13.702 1.00 91.56 90 ARG A O 1
ATOM 696 N N . PHE A 1 91 ? -0.612 3.811 15.372 1.00 84.56 91 PHE A N 1
ATOM 697 C CA . PHE A 1 91 ? -1.762 4.600 15.784 1.00 84.56 91 PHE A CA 1
ATOM 698 C C . PHE A 1 91 ? -1.301 5.798 16.600 1.00 84.56 91 PHE A C 1
ATOM 700 O O . PHE A 1 91 ? -0.577 5.672 17.595 1.00 84.56 91 PHE A O 1
ATOM 707 N N . LEU A 1 92 ? -1.718 6.979 16.157 1.00 82.31 92 LEU A N 1
ATOM 708 C CA . LEU A 1 92 ? -1.569 8.192 16.935 1.00 82.31 92 LEU A CA 1
ATOM 709 C C . LEU A 1 92 ? -2.732 8.248 17.914 1.00 82.31 92 LEU A C 1
ATOM 711 O O . LEU A 1 92 ? -3.895 8.279 17.522 1.00 82.31 92 LEU A O 1
ATOM 715 N N . LYS A 1 93 ? -2.414 8.251 19.207 1.00 64.81 93 LYS A N 1
ATOM 716 C CA . LYS A 1 93 ? -3.410 8.489 20.243 1.00 64.81 93 LYS A CA 1
ATOM 717 C C . LYS A 1 93 ? -3.800 9.964 20.166 1.00 64.81 93 LYS A C 1
ATOM 719 O O . LYS A 1 93 ? -3.082 10.816 20.685 1.00 64.81 93 LYS A O 1
ATOM 724 N N . VAL A 1 94 ? -4.891 10.275 19.471 1.00 58.97 94 VAL A N 1
ATOM 725 C CA . VAL A 1 94 ? -5.491 11.608 19.535 1.00 58.97 94 VAL A CA 1
ATOM 726 C C . VAL A 1 94 ? -6.245 11.657 20.857 1.00 58.97 94 VAL A C 1
ATOM 728 O O . VAL A 1 94 ? -7.276 11.009 21.016 1.00 58.97 94 VAL A O 1
ATOM 731 N N . PHE A 1 95 ? -5.685 12.352 21.848 1.00 46.75 95 PHE A N 1
ATOM 732 C CA . PHE A 1 95 ? -6.446 12.715 23.037 1.00 46.75 95 PHE A CA 1
ATOM 733 C C . PHE A 1 95 ? -7.553 13.663 22.573 1.00 46.75 95 PHE A C 1
ATOM 735 O O . PHE A 1 95 ? -7.291 14.826 22.274 1.00 46.75 95 PHE A O 1
ATOM 742 N N . LEU A 1 96 ? -8.771 13.145 22.443 1.00 50.84 96 LEU A N 1
ATOM 743 C CA . LEU A 1 96 ? -9.952 13.992 22.418 1.00 50.84 96 LEU A CA 1
ATOM 744 C C . LEU A 1 96 ? -10.078 14.562 23.837 1.00 50.84 96 LEU A C 1
ATOM 746 O O . LEU A 1 96 ? -10.238 13.794 24.787 1.00 50.84 96 LEU A O 1
ATOM 750 N N . ASN A 1 97 ? -9.882 15.876 23.972 1.00 40.62 97 ASN A N 1
ATOM 751 C CA . ASN A 1 97 ? -10.266 16.618 25.175 1.00 40.62 97 ASN A CA 1
ATOM 752 C C . ASN A 1 97 ? -11.787 16.620 25.323 1.00 40.62 97 ASN A C 1
ATOM 754 O O . ASN A 1 97 ? -12.465 16.770 24.281 1.00 40.62 97 ASN A O 1
#

Organism: NCBI:txid526459

Radius of gyration: 16.4 Å; Cα contacts (8 Å, |Δi|>4): 148; chains: 1; bounding box: 52×29×44 Å

Secondary structure (DSSP, 8-state):
------------------TT-EEEEE--EEEEGGGTTEEEES-SSSSSS-TTPPPPSS--EEEEETT-GGG--EEEEE-TT--SS------------

pLDDT: mean 87.64, std 17.01, range [31.8, 98.56]

Mean predicted aligned error: 7.0 Å